Protein AF-A0A974AWJ1-F1 (afdb_monomer_lite)

Foldseek 3Di:
DVVPVVVLVVQVVVCVVVVWDFDDDKDWDFPDDDPDNVPTDIDIDTHTD

pLDDT: mean 93.81, std 3.82, range [72.94, 97.5]

Radius of gyration: 12.58 Å; chains: 1; bounding box: 19×18×39 Å

Sequence (49 aa):
MDAIVPTAQNPAQWIEVGGHRSAGYAREVCPECPQDQEKWVTQLQEPPA

Secondary structure (DSSP, 8-state):
-TTHHHHHHHHHHHHHHTT--B-S--EEEEEE--SSGGG-EEEEE--B-

Structure (mmCIF, N/CA/C/O backbone):
data_AF-A0A974AWJ1-F1
#
_entry.id   AF-A0A974AWJ1-F1
#
loop_
_atom_site.group_PDB
_atom_site.id
_atom_site.type_symbol
_atom_site.label_atom_id
_atom_site.label_alt_id
_atom_site.label_comp_id
_atom_site.label_asym_id
_atom_site.label_entity_id
_atom_site.label_seq_id
_atom_site.pdbx_PDB_ins_code
_atom_site.Cartn_x
_atom_site.Cartn_y
_atom_site.Cartn_z
_atom_site.occupancy
_atom_site.B_iso_or_equiv
_atom_site.auth_seq_id
_atom_site.auth_comp_id
_atom_site.auth_asym_id
_atom_site.auth_atom_id
_atom_site.pdbx_PDB_model_num
ATOM 1 N N . MET A 1 1 ? -2.901 -7.563 10.604 1.00 72.94 1 MET A N 1
ATOM 2 C CA . MET A 1 1 ? -1.976 -7.068 9.551 1.00 72.94 1 MET A CA 1
ATOM 3 C C . MET A 1 1 ? -1.808 -8.064 8.394 1.00 72.94 1 MET A C 1
ATOM 5 O O . MET A 1 1 ? -1.258 -7.687 7.369 1.00 72.94 1 MET A O 1
ATOM 9 N N . ASP A 1 2 ? -2.330 -9.293 8.476 1.00 87.81 2 ASP A N 1
ATOM 10 C CA . ASP A 1 2 ? -2.205 -10.319 7.419 1.00 87.81 2 ASP A CA 1
ATOM 11 C C . ASP A 1 2 ? -2.813 -9.940 6.060 1.00 87.81 2 ASP A C 1
ATOM 13 O O . ASP A 1 2 ? -2.389 -10.441 5.022 1.00 87.81 2 ASP A O 1
ATOM 17 N N . ALA A 1 3 ? -3.778 -9.017 6.041 1.00 90.69 3 ALA A N 1
ATOM 18 C CA . ALA A 1 3 ? -4.423 -8.564 4.812 1.00 90.69 3 ALA A CA 1
ATOM 19 C C . ALA A 1 3 ? -3.552 -7.623 3.952 1.00 90.69 3 ALA A C 1
ATOM 21 O O . ALA A 1 3 ? -3.920 -7.338 2.814 1.00 90.69 3 A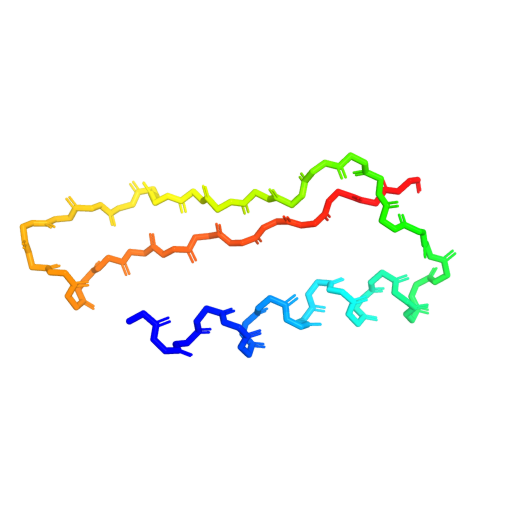LA A O 1
ATOM 22 N N . ILE A 1 4 ? -2.407 -7.142 4.454 1.00 92.44 4 ILE A N 1
ATOM 23 C CA . ILE A 1 4 ? -1.577 -6.138 3.766 1.00 92.44 4 ILE A CA 1
ATOM 24 C C . ILE A 1 4 ? -1.013 -6.679 2.449 1.00 92.44 4 ILE A C 1
ATOM 26 O O . ILE A 1 4 ? -1.276 -6.117 1.389 1.00 92.44 4 ILE A O 1
ATOM 30 N N . VAL A 1 5 ? -0.283 -7.798 2.498 1.00 92.81 5 VAL A N 1
ATOM 31 C CA . VAL A 1 5 ? 0.355 -8.396 1.313 1.00 92.81 5 VAL A CA 1
ATOM 32 C C . VAL A 1 5 ? -0.650 -8.747 0.211 1.00 92.81 5 VAL A C 1
ATOM 34 O O . VAL A 1 5 ? -0.404 -8.338 -0.924 1.00 92.81 5 VAL A O 1
ATOM 37 N N . PRO A 1 6 ? -1.775 -9.448 0.475 1.00 95.75 6 PRO A N 1
ATOM 38 C CA . PRO A 1 6 ? -2.744 -9.735 -0.581 1.00 95.75 6 PRO A CA 1
ATOM 39 C C . PRO A 1 6 ? -3.407 -8.464 -1.129 1.00 95.75 6 PRO A C 1
ATOM 41 O O . PRO A 1 6 ? -3.644 -8.378 -2.330 1.00 95.75 6 PRO A O 1
ATOM 44 N N . THR A 1 7 ? -3.645 -7.444 -0.298 1.00 96.56 7 THR A N 1
ATOM 45 C CA . THR A 1 7 ? -4.236 -6.175 -0.760 1.00 96.56 7 THR A CA 1
ATOM 46 C C . THR A 1 7 ? -3.269 -5.378 -1.638 1.00 96.56 7 THR A C 1
ATOM 48 O O . THR A 1 7 ? -3.699 -4.792 -2.631 1.00 96.56 7 THR A O 1
ATOM 51 N N . ALA A 1 8 ? -1.967 -5.400 -1.330 1.00 95.62 8 ALA A N 1
ATOM 52 C CA . ALA A 1 8 ? -0.926 -4.737 -2.119 1.00 95.62 8 ALA A CA 1
ATOM 53 C C . ALA A 1 8 ? -0.811 -5.279 -3.556 1.00 95.62 8 ALA A C 1
ATOM 55 O O . ALA A 1 8 ? -0.359 -4.560 -4.444 1.00 95.62 8 ALA A O 1
ATOM 56 N N . GLN A 1 9 ? -1.238 -6.522 -3.811 1.00 95.88 9 GLN A N 1
ATOM 57 C CA . GLN A 1 9 ? -1.181 -7.109 -5.155 1.00 95.88 9 GLN A CA 1
ATOM 58 C C . GLN A 1 9 ? -2.160 -6.449 -6.132 1.00 95.88 9 GLN A C 1
ATOM 60 O O . GLN A 1 9 ? -1.879 -6.394 -7.324 1.00 95.88 9 GLN A O 1
ATOM 65 N N . ASN A 1 10 ? -3.280 -5.901 -5.648 1.00 96.88 10 ASN A N 1
ATOM 66 C CA . ASN A 1 10 ? -4.275 -5.256 -6.508 1.00 96.88 10 ASN A CA 1
ATOM 67 C C . ASN A 1 10 ? -3.704 -4.063 -7.303 1.00 96.88 10 ASN A C 1
ATOM 69 O O . ASN A 1 10 ? -3.824 -4.070 -8.530 1.00 96.88 10 ASN A O 1
ATOM 73 N N . PRO A 1 11 ? -3.073 -3.047 -6.676 1.00 95.69 11 PRO A N 1
ATOM 74 C CA . PRO A 1 11 ? -2.464 -1.954 -7.429 1.00 95.69 11 PRO A CA 1
ATOM 75 C C . PRO A 1 11 ? -1.287 -2.421 -8.298 1.00 95.69 11 PRO A C 1
ATOM 77 O O . PRO A 1 11 ? -1.136 -1.915 -9.407 1.00 95.69 11 PRO A O 1
ATOM 80 N N . ALA A 1 12 ? -0.502 -3.414 -7.862 1.00 94.19 12 ALA A N 1
ATOM 81 C CA . ALA A 1 12 ? 0.583 -3.976 -8.671 1.00 94.19 12 ALA A CA 1
ATOM 82 C C . ALA A 1 12 ? 0.061 -4.626 -9.967 1.00 94.19 12 ALA A C 1
ATOM 84 O O . ALA A 1 12 ? 0.546 -4.316 -11.055 1.00 94.19 12 ALA A O 1
ATOM 85 N N . GLN A 1 13 ? -0.983 -5.453 -9.864 1.00 95.88 13 GLN A N 1
ATOM 86 C CA . GLN A 1 13 ? -1.639 -6.067 -11.017 1.00 95.88 13 GLN A CA 1
ATOM 87 C C . GLN A 1 13 ? -2.283 -5.014 -11.925 1.00 95.88 13 GLN A C 1
ATOM 89 O O . GLN A 1 13 ? -2.221 -5.131 -13.147 1.00 95.88 13 GLN A O 1
ATOM 94 N N . TRP A 1 14 ? -2.901 -3.977 -11.355 1.00 97.12 14 TRP A N 1
ATOM 95 C CA . TRP A 1 14 ? -3.498 -2.899 -12.144 1.00 97.12 14 TRP A CA 1
ATOM 96 C C . TRP A 1 14 ? -2.451 -2.149 -12.979 1.00 97.12 14 TRP A C 1
ATOM 98 O O . TRP A 1 14 ? -2.687 -1.887 -14.158 1.00 97.12 14 TRP A O 1
ATOM 108 N N . ILE A 1 15 ? -1.282 -1.862 -12.400 1.00 96.12 15 ILE A N 1
ATOM 109 C CA . ILE A 1 15 ? -0.153 -1.242 -13.108 1.00 96.12 15 ILE A CA 1
ATOM 110 C C . ILE A 1 15 ? 0.326 -2.140 -14.248 1.00 96.12 15 ILE A C 1
ATOM 112 O O . ILE A 1 15 ? 0.464 -1.664 -15.375 1.00 96.12 15 ILE A O 1
ATOM 116 N N . GLU A 1 16 ? 0.533 -3.430 -13.971 1.00 95.44 16 GLU A N 1
ATOM 117 C CA . GLU A 1 16 ? 0.998 -4.402 -14.964 1.00 95.44 16 GLU A CA 1
ATOM 118 C C . GLU A 1 16 ? 0.020 -4.519 -16.142 1.00 95.44 16 GLU A C 1
ATOM 120 O O . GLU A 1 16 ? 0.414 -4.354 -17.297 1.00 95.44 16 GLU A O 1
ATOM 125 N N . VAL A 1 17 ? -1.269 -4.734 -15.861 1.00 97.50 17 VAL A N 1
ATOM 126 C CA . VAL A 1 17 ? -2.318 -4.860 -16.889 1.00 97.50 17 VAL A CA 1
ATOM 127 C C . VAL A 1 17 ? -2.518 -3.5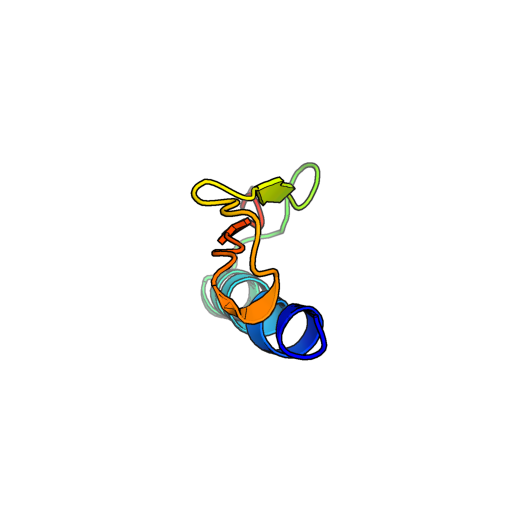48 -17.652 1.00 97.50 17 VAL A C 1
ATOM 129 O O . VAL A 1 17 ? -2.823 -3.569 -18.844 1.00 97.50 17 VAL A O 1
ATOM 132 N N . GLY A 1 18 ? -2.328 -2.404 -16.991 1.00 94.88 18 GLY A N 1
ATOM 133 C CA . GLY A 1 18 ? -2.393 -1.081 -17.609 1.00 94.88 18 GLY A CA 1
ATOM 134 C C . GLY A 1 18 ? -1.192 -0.735 -18.495 1.00 94.88 18 GLY A C 1
ATOM 135 O O . GLY A 1 18 ? -1.208 0.310 -19.140 1.00 94.88 18 GLY A O 1
ATOM 136 N N . GLY A 1 19 ? -0.150 -1.574 -18.539 1.00 95.56 19 GLY A N 1
ATOM 137 C CA . GLY A 1 19 ? 1.090 -1.282 -19.265 1.00 95.56 19 GLY A CA 1
ATOM 138 C C . GLY A 1 19 ? 1.915 -0.154 -18.636 1.00 95.56 19 GLY A C 1
ATOM 139 O O . GLY A 1 19 ? 2.816 0.386 -19.279 1.00 95.56 19 GLY A O 1
ATOM 140 N N . HIS A 1 20 ? 1.611 0.208 -17.389 1.00 94.31 20 HIS A N 1
ATOM 141 C CA . HIS A 1 20 ? 2.388 1.158 -16.607 1.00 94.31 20 HIS A CA 1
ATOM 142 C C . HIS A 1 20 ? 3.568 0.446 -15.939 1.00 94.31 20 HIS A C 1
ATOM 144 O O . HIS A 1 20 ? 3.647 -0.782 -15.868 1.00 94.31 20 HIS A O 1
ATOM 150 N N . ARG A 1 21 ? 4.501 1.230 -15.401 1.00 92.25 21 ARG A N 1
ATOM 151 C CA . ARG A 1 21 ? 5.558 0.731 -14.517 1.00 92.25 21 ARG A CA 1
ATOM 152 C C . ARG A 1 21 ? 5.362 1.346 -13.141 1.00 92.25 21 ARG A C 1
ATOM 154 O O . ARG A 1 21 ? 4.967 2.497 -13.063 1.00 92.25 21 ARG A O 1
ATOM 161 N N . SER A 1 22 ? 5.664 0.625 -12.068 1.00 88.50 22 SER A N 1
ATOM 162 C CA . SER A 1 22 ? 5.802 1.272 -10.760 1.00 88.50 22 SER A CA 1
ATOM 163 C C . SER A 1 22 ? 6.967 2.277 -10.795 1.00 88.50 22 SER A C 1
ATOM 165 O O . SER A 1 22 ? 8.022 2.018 -11.390 1.00 88.50 22 SER A O 1
ATOM 167 N N . ALA A 1 23 ? 6.763 3.434 -10.177 1.00 92.12 23 ALA A N 1
ATOM 168 C CA . ALA A 1 23 ? 7.732 4.499 -10.006 1.00 92.12 23 ALA A CA 1
ATOM 169 C C . ALA A 1 23 ? 7.724 4.996 -8.560 1.00 92.12 23 ALA A C 1
ATOM 171 O O . ALA A 1 23 ? 6.684 5.221 -7.956 1.00 92.12 23 ALA A O 1
ATOM 172 N N . GLY A 1 24 ? 8.907 5.263 -8.012 1.00 90.94 24 GLY A N 1
ATOM 173 C CA . GLY A 1 24 ? 9.030 5.727 -6.631 1.00 90.94 24 GLY A CA 1
ATOM 174 C C . GLY A 1 24 ? 8.767 4.618 -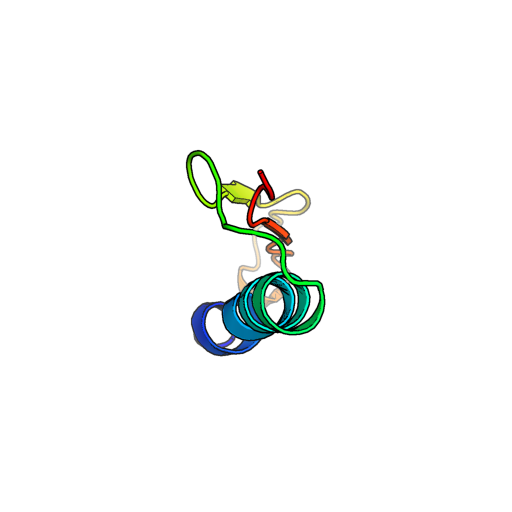5.610 1.00 90.94 24 GLY A C 1
ATOM 175 O O . GLY A 1 24 ? 9.003 3.446 -5.882 1.00 90.94 24 GLY A O 1
ATOM 176 N N . TYR A 1 25 ? 8.356 5.008 -4.402 1.00 94.25 25 TYR A N 1
ATOM 177 C CA . TYR A 1 25 ? 8.158 4.085 -3.285 1.00 94.25 25 TYR A CA 1
ATOM 178 C C . TYR A 1 25 ? 6.676 3.802 -3.056 1.00 94.25 25 TYR A C 1
ATOM 180 O O . TYR A 1 25 ? 5.881 4.746 -2.961 1.00 94.25 25 TYR A O 1
ATOM 188 N N . ALA A 1 26 ? 6.348 2.522 -2.875 1.00 94.50 26 ALA A N 1
ATOM 189 C CA . ALA A 1 26 ? 5.071 2.094 -2.327 1.00 94.50 26 ALA A CA 1
ATOM 190 C C . ALA A 1 26 ? 4.820 2.760 -0.966 1.00 94.50 26 ALA A C 1
ATOM 192 O O . ALA A 1 26 ? 5.747 2.972 -0.177 1.00 94.50 26 ALA A O 1
ATOM 193 N N . ARG A 1 27 ? 3.563 3.116 -0.696 1.00 95.81 27 ARG A N 1
ATOM 194 C CA . ARG A 1 27 ? 3.173 3.845 0.517 1.00 95.81 27 ARG A CA 1
ATOM 195 C C . ARG A 1 27 ? 2.107 3.087 1.276 1.00 95.81 27 ARG A C 1
ATOM 197 O O . ARG A 1 27 ? 1.093 2.696 0.704 1.00 95.81 27 ARG A O 1
ATOM 204 N N . GLU A 1 28 ? 2.321 2.980 2.576 1.00 95.81 28 GLU A N 1
ATOM 205 C CA . GLU A 1 28 ? 1.328 2.547 3.546 1.00 95.81 28 GLU A CA 1
ATOM 206 C C . GLU A 1 28 ? 0.922 3.757 4.389 1.00 95.81 28 GLU A C 1
ATOM 208 O O . GLU A 1 28 ? 1.775 4.453 4.943 1.00 95.81 28 GLU A O 1
ATOM 213 N N . VAL A 1 29 ? -0.375 4.043 4.456 1.00 95.69 29 VAL A N 1
ATOM 214 C CA . VAL A 1 29 ? -0.925 5.151 5.242 1.00 95.69 29 VAL A CA 1
ATOM 215 C C . VAL A 1 29 ? -2.047 4.606 6.110 1.00 95.69 29 VAL A C 1
ATOM 217 O O . VAL A 1 29 ? -2.935 3.932 5.599 1.00 95.69 29 VAL A O 1
ATOM 220 N N . CYS A 1 30 ? -2.032 4.920 7.405 1.00 94.12 30 CYS A N 1
ATOM 221 C CA . CYS A 1 30 ? -3.134 4.623 8.318 1.00 94.12 30 CYS A CA 1
ATOM 222 C C . CYS A 1 30 ? -3.960 5.905 8.531 1.00 94.12 30 CYS A C 1
ATOM 224 O O . CYS A 1 30 ? -3.586 6.735 9.361 1.00 94.12 30 CYS A O 1
ATOM 226 N N . PRO A 1 31 ? -5.015 6.156 7.727 1.00 93.94 31 PRO A N 1
ATOM 227 C CA . PRO A 1 31 ? -5.862 7.338 7.892 1.00 93.94 31 PRO A CA 1
ATOM 228 C C . PRO A 1 31 ? -6.741 7.273 9.149 1.00 93.94 31 PRO A C 1
ATOM 230 O O . PRO A 1 31 ? -7.052 8.312 9.726 1.00 93.94 31 PRO A O 1
ATOM 233 N N . GLU A 1 32 ? -7.117 6.070 9.589 1.00 95.56 32 GLU A N 1
ATOM 234 C CA . GLU A 1 32 ? -7.912 5.842 10.797 1.00 95.56 32 GLU A CA 1
ATOM 235 C C . GLU A 1 32 ? -7.175 4.857 11.709 1.00 95.56 32 GLU A C 1
ATOM 237 O O . GLU A 1 32 ? -7.106 3.666 11.407 1.00 95.56 32 GLU A O 1
ATOM 242 N N . CYS A 1 33 ? -6.632 5.351 12.828 1.00 94.12 33 CYS A N 1
ATOM 243 C CA . CYS A 1 33 ? -5.877 4.541 13.792 1.00 94.12 33 CYS A CA 1
ATOM 244 C C . CYS A 1 33 ? -6.463 4.675 15.218 1.00 94.12 33 CYS A C 1
ATOM 246 O O . CYS A 1 33 ? -5.859 5.311 16.087 1.00 94.12 33 CYS A O 1
ATOM 248 N N . PRO A 1 34 ? -7.672 4.139 15.478 1.00 94.94 34 PRO A N 1
ATOM 249 C CA . PRO A 1 34 ? -8.246 4.074 16.826 1.00 94.94 34 PRO A CA 1
ATOM 250 C C . PRO A 1 34 ? -7.418 3.167 17.758 1.00 94.94 34 PRO A C 1
ATOM 252 O O . PRO A 1 34 ? -6.525 2.454 17.323 1.00 94.94 34 PRO A O 1
ATOM 255 N N . GLN A 1 35 ? -7.703 3.145 19.064 1.00 95.19 35 GLN A N 1
ATOM 256 C CA . GLN A 1 35 ? -6.931 2.315 20.009 1.00 95.19 35 GLN A CA 1
ATOM 257 C C . GLN A 1 35 ? -7.047 0.802 19.728 1.00 95.19 35 GLN A C 1
ATOM 259 O O . GLN A 1 35 ? -6.117 0.044 19.995 1.00 95.19 35 GLN A O 1
ATOM 264 N N . ASP A 1 36 ? -8.189 0.373 19.190 1.00 95.12 36 ASP A N 1
ATOM 265 C CA . ASP A 1 36 ? -8.419 -0.996 18.738 1.00 95.12 36 ASP A CA 1
ATOM 266 C C . ASP A 1 36 ? -7.787 -1.208 17.354 1.00 95.12 36 ASP A C 1
ATOM 268 O O . ASP A 1 36 ? -8.245 -0.638 16.362 1.00 95.12 36 ASP A O 1
ATOM 272 N N . GLN A 1 37 ? -6.734 -2.025 17.299 1.00 89.62 37 GLN A N 1
ATOM 273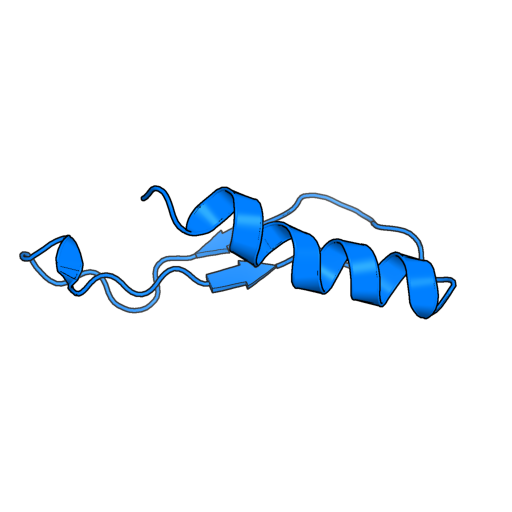 C CA . GLN A 1 37 ? -5.965 -2.291 16.080 1.00 89.62 37 GLN A CA 1
ATOM 274 C C . GLN A 1 37 ? -6.767 -3.025 15.005 1.00 89.62 37 GLN A C 1
ATOM 276 O O . GLN A 1 37 ? -6.473 -2.873 13.822 1.00 89.62 37 GLN A O 1
ATOM 281 N N . GLU A 1 38 ? -7.799 -3.784 15.378 1.00 92.50 38 GLU A N 1
ATOM 282 C CA . GLU A 1 38 ? -8.657 -4.462 14.397 1.00 92.50 38 GLU A CA 1
ATOM 283 C C . GLU A 1 38 ? -9.514 -3.470 13.605 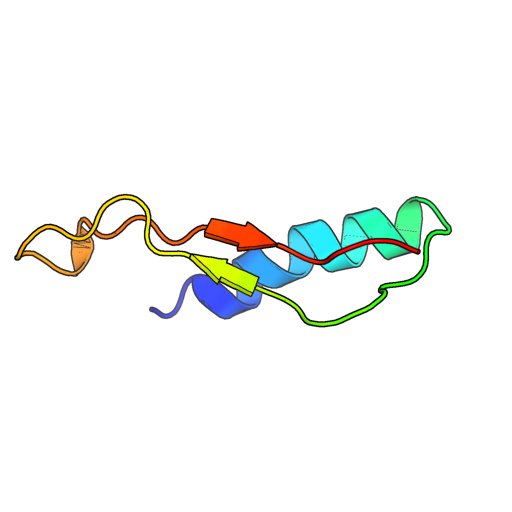1.00 92.50 38 GLU A C 1
ATOM 285 O O . GLU A 1 38 ? -9.998 -3.784 12.519 1.00 92.50 38 GLU A O 1
ATOM 290 N N . LYS A 1 39 ? -9.673 -2.251 14.130 1.00 93.44 39 LYS A N 1
ATOM 291 C CA . LYS A 1 39 ? -10.395 -1.155 13.483 1.00 93.44 39 LYS A CA 1
ATOM 292 C C . LYS A 1 39 ? -9.489 -0.222 12.684 1.00 93.44 39 LYS A C 1
ATOM 294 O O . LYS A 1 39 ? -9.959 0.814 12.222 1.00 93.44 39 LYS A O 1
ATOM 299 N N . TRP A 1 40 ? -8.200 -0.533 12.557 1.00 94.62 40 TRP A N 1
ATOM 300 C CA . TRP A 1 40 ? -7.306 0.290 11.754 1.00 94.62 40 TRP A CA 1
ATOM 301 C C . TRP A 1 40 ? -7.656 0.170 10.279 1.00 94.62 40 TRP A C 1
ATOM 303 O O . TRP A 1 40 ? -7.858 -0.925 9.752 1.00 94.62 40 TRP A O 1
ATOM 313 N N . VAL A 1 41 ? -7.673 1.312 9.605 1.00 95.12 41 VAL A N 1
ATOM 314 C CA . VAL A 1 41 ? -7.725 1.357 8.148 1.00 95.12 41 VAL A CA 1
ATOM 315 C C . VAL A 1 41 ? -6.303 1.520 7.649 1.00 95.12 41 VAL A C 1
ATOM 317 O O . VAL A 1 41 ? -5.630 2.475 8.023 1.00 95.12 41 VAL A O 1
ATOM 320 N N . THR A 1 42 ? -5.867 0.621 6.769 1.00 95.25 42 THR A N 1
ATOM 321 C CA . THR A 1 42 ? -4.581 0.739 6.082 1.00 95.25 42 THR A CA 1
ATOM 322 C C . THR A 1 42 ? -4.800 0.944 4.591 1.00 95.25 42 THR A C 1
ATOM 324 O O . THR A 1 42 ? -5.339 0.083 3.898 1.00 95.25 42 THR A O 1
ATOM 327 N N . GLN A 1 43 ? -4.351 2.085 4.086 1.00 96.50 43 GLN A N 1
ATOM 328 C CA . GLN A 1 43 ? -4.336 2.407 2.669 1.00 96.50 43 GLN A CA 1
ATOM 329 C C . GLN A 1 43 ? -2.965 2.075 2.075 1.00 96.50 43 GLN A C 1
ATOM 331 O O . GLN A 1 43 ? -1.942 2.571 2.546 1.00 96.50 43 GLN A O 1
ATOM 336 N N . LEU A 1 44 ? -2.961 1.282 1.004 1.00 96.38 44 LEU A N 1
ATOM 337 C CA . LEU A 1 44 ? -1.768 0.907 0.245 1.00 96.38 44 LEU A CA 1
ATOM 338 C C . LEU A 1 44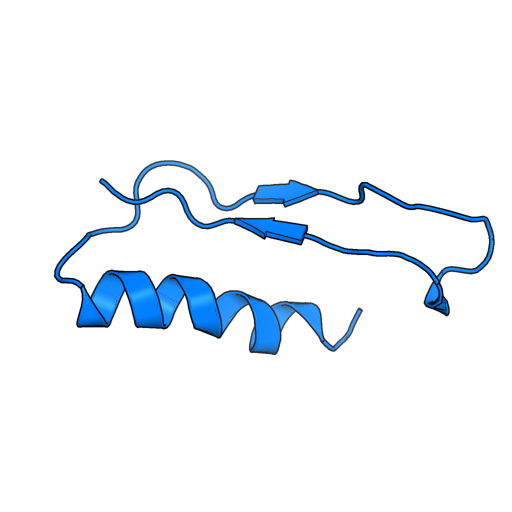 ? -1.775 1.614 -1.112 1.00 96.38 44 LEU A C 1
ATOM 340 O O . LEU A 1 44 ? -2.806 1.659 -1.784 1.00 96.38 44 LEU A O 1
ATOM 344 N N . GLN A 1 45 ? -0.641 2.187 -1.508 1.00 95.75 45 GLN A N 1
ATOM 345 C CA . GLN A 1 45 ? -0.484 2.915 -2.769 1.00 95.75 45 GLN A CA 1
ATOM 346 C C . GLN A 1 45 ? 0.791 2.463 -3.483 1.00 95.75 45 GLN A C 1
ATOM 348 O O . GLN A 1 45 ? 1.842 2.369 -2.854 1.00 95.75 45 GLN A O 1
ATOM 353 N N . GLU A 1 46 ? 0.704 2.273 -4.798 1.00 96.56 46 GLU A N 1
ATOM 354 C CA . GLU A 1 46 ? 1.845 2.048 -5.689 1.00 96.56 46 GLU A CA 1
ATOM 355 C C . GLU A 1 46 ? 1.833 3.165 -6.745 1.00 96.56 46 GLU A C 1
ATOM 357 O O . GLU A 1 46 ? 0.843 3.275 -7.475 1.00 96.56 46 GLU A O 1
ATOM 362 N N . PRO A 1 47 ? 2.843 4.051 -6.807 1.00 93.94 47 PRO A N 1
ATOM 363 C CA . PRO A 1 47 ? 2.819 5.148 -7.763 1.00 93.94 47 PRO A CA 1
ATOM 364 C C . PRO A 1 47 ? 3.169 4.619 -9.165 1.00 93.94 47 PRO A C 1
ATOM 366 O O . PRO A 1 47 ? 4.207 3.981 -9.323 1.00 93.94 47 PRO A O 1
ATOM 369 N N . PRO A 1 48 ? 2.343 4.853 -10.198 1.00 92.81 48 PRO A N 1
ATOM 370 C CA . PRO A 1 48 ? 2.711 4.527 -11.571 1.00 92.81 48 PRO A CA 1
ATOM 371 C C . PRO A 1 48 ? 3.649 5.588 -12.175 1.00 92.81 48 PRO A C 1
ATOM 373 O O . PRO A 1 48 ? 3.633 6.753 -11.771 1.00 92.81 48 PRO A O 1
ATOM 376 N N . ALA A 1 49 ? 4.455 5.159 -13.147 1.00 87.06 49 ALA A N 1
ATOM 377 C CA . ALA A 1 49 ? 5.318 5.962 -14.013 1.00 87.06 49 ALA A CA 1
ATOM 378 C C . ALA A 1 49 ? 4.541 6.598 -15.172 1.00 87.06 49 ALA A C 1
ATOM 380 O O . ALA A 1 49 ? 3.626 5.924 -15.711 1.00 87.06 49 ALA A O 1
#